Protein AF-A0A024E8X3-F1 (afdb_monomer_lite)

pLDDT: mean 81.88, std 12.42, range [52.62, 94.81]

Structure (mmCIF, N/CA/C/O backbone):
data_AF-A0A024E8X3-F1
#
_entry.id   AF-A0A024E8X3-F1
#
loop_
_atom_site.group_PDB
_atom_site.id
_atom_site.type_symbol
_atom_site.label_atom_id
_atom_site.label_alt_id
_atom_site.label_comp_id
_atom_site.label_asym_id
_atom_site.label_entity_id
_atom_site.label_seq_id
_atom_site.pdbx_PDB_ins_code
_atom_site.Cartn_x
_atom_site.Cartn_y
_atom_site.Cartn_z
_atom_site.occupancy
_atom_site.B_iso_or_equiv
_atom_site.auth_seq_id
_atom_site.auth_comp_id
_atom_site.auth_asym_id
_atom_site.auth_atom_id
_atom_site.pdbx_PDB_model_num
ATOM 1 N N . MET A 1 1 ? 18.228 -6.303 -18.049 1.00 53.84 1 MET A N 1
ATOM 2 C CA . MET A 1 1 ? 18.497 -7.458 -18.937 1.00 53.84 1 MET A CA 1
ATOM 3 C C . MET A 1 1 ? 19.004 -7.051 -20.329 1.00 53.84 1 MET A C 1
ATOM 5 O O . MET A 1 1 ? 19.589 -7.892 -20.985 1.00 53.84 1 MET A O 1
ATOM 9 N N . ALA A 1 2 ? 18.903 -5.781 -20.755 1.00 54.00 2 ALA A N 1
ATOM 10 C CA . ALA A 1 2 ? 19.347 -5.336 -22.088 1.00 54.00 2 ALA A CA 1
ATOM 11 C C . ALA A 1 2 ? 20.845 -5.567 -22.403 1.00 54.00 2 ALA A C 1
ATOM 13 O O . ALA A 1 2 ? 21.174 -6.016 -23.495 1.00 54.00 2 ALA A O 1
ATOM 14 N N . LEU A 1 3 ? 21.755 -5.332 -21.445 1.00 52.62 3 LEU A N 1
ATOM 15 C CA . LEU A 1 3 ? 23.202 -5.528 -21.665 1.00 52.62 3 LEU A CA 1
ATOM 16 C C . LEU A 1 3 ? 23.600 -7.005 -21.818 1.00 52.62 3 LEU A C 1
ATOM 18 O O . LEU A 1 3 ? 24.523 -7.321 -22.561 1.00 52.62 3 LEU A O 1
ATOM 22 N N . VAL A 1 4 ? 22.898 -7.906 -21.125 1.00 58.81 4 VAL A N 1
ATOM 23 C CA . VAL A 1 4 ? 23.154 -9.353 -21.197 1.00 58.81 4 VAL A CA 1
ATOM 24 C C . VAL A 1 4 ? 22.624 -9.922 -22.515 1.00 58.81 4 VAL A C 1
ATOM 26 O O . VAL A 1 4 ? 23.323 -10.708 -23.144 1.00 58.81 4 VAL A O 1
ATOM 29 N N . CYS A 1 5 ? 21.455 -9.464 -22.980 1.00 57.25 5 CYS A N 1
ATOM 30 C CA . CYS A 1 5 ? 20.925 -9.848 -24.291 1.00 57.25 5 CYS A CA 1
ATOM 31 C C . CYS A 1 5 ? 21.803 -9.326 -25.445 1.00 57.25 5 CYS A C 1
ATOM 33 O O . CYS A 1 5 ? 22.121 -10.080 -26.355 1.00 57.25 5 CYS A O 1
ATOM 35 N N . GLY A 1 6 ? 22.284 -8.075 -25.378 1.00 57.72 6 GLY A N 1
ATOM 36 C CA . GLY A 1 6 ? 23.138 -7.498 -26.428 1.00 57.72 6 GLY A CA 1
ATOM 37 C C . GLY A 1 6 ? 24.490 -8.202 -26.604 1.00 57.72 6 GLY A C 1
ATOM 38 O O . GLY A 1 6 ? 24.977 -8.337 -27.725 1.00 57.72 6 GLY A O 1
ATOM 39 N N . ALA A 1 7 ? 25.070 -8.715 -25.514 1.00 57.84 7 ALA A N 1
ATOM 40 C CA . ALA A 1 7 ? 26.305 -9.498 -25.565 1.00 57.84 7 ALA A CA 1
ATOM 41 C C . ALA A 1 7 ? 26.126 -10.866 -26.253 1.00 57.84 7 ALA A C 1
ATOM 43 O O . ALA A 1 7 ? 27.092 -11.412 -26.783 1.00 57.84 7 ALA A O 1
ATOM 44 N N . GLN A 1 8 ? 24.906 -11.413 -26.256 1.00 58.38 8 GLN A N 1
ATOM 45 C CA . GLN A 1 8 ? 24.587 -12.716 -26.845 1.00 58.38 8 GLN A CA 1
ATOM 46 C C . GLN A 1 8 ? 24.460 -12.649 -28.378 1.00 58.38 8 GLN A C 1
ATOM 48 O O . GLN A 1 8 ? 24.802 -13.617 -29.053 1.00 58.38 8 GLN A O 1
ATOM 53 N N . ASP A 1 9 ? 24.092 -11.478 -28.910 1.00 61.31 9 ASP A N 1
ATOM 54 C CA . ASP A 1 9 ? 23.867 -11.224 -30.342 1.00 61.31 9 ASP A CA 1
ATOM 55 C C . ASP A 1 9 ? 24.996 -10.415 -31.024 1.00 61.31 9 ASP A C 1
ATOM 57 O O . ASP A 1 9 ? 24.836 -9.945 -32.149 1.00 61.31 9 ASP A O 1
ATOM 61 N N . ALA A 1 10 ? 26.148 -10.235 -30.358 1.00 71.25 10 ALA A N 1
ATOM 62 C CA . ALA A 1 10 ? 27.272 -9.407 -30.828 1.00 71.25 10 ALA A CA 1
ATOM 63 C C . ALA A 1 10 ? 26.878 -7.959 -31.203 1.00 71.25 10 ALA A C 1
ATOM 65 O O . ALA A 1 10 ? 27.499 -7.330 -32.063 1.00 71.25 10 ALA A O 1
ATOM 66 N N . LEU A 1 11 ? 25.850 -7.421 -30.546 1.00 77.56 11 LEU A N 1
ATOM 67 C CA . LEU A 1 11 ? 25.373 -6.063 -30.773 1.00 77.56 11 LEU A CA 1
ATOM 68 C C . LEU A 1 11 ? 26.268 -5.059 -30.049 1.00 77.56 11 LEU A C 1
ATOM 70 O O . LEU A 1 11 ? 26.705 -5.282 -28.916 1.00 77.56 11 LEU A O 1
ATOM 74 N N . SER A 1 12 ? 26.521 -3.916 -30.686 1.00 81.81 12 SER A N 1
ATOM 75 C CA . SER A 1 12 ? 27.180 -2.814 -29.994 1.00 81.81 12 SER A CA 1
ATOM 76 C C . SER A 1 12 ? 26.225 -2.178 -28.980 1.00 81.81 12 SER A C 1
ATOM 78 O O . SER A 1 12 ? 25.002 -2.255 -29.113 1.00 81.81 12 SER A O 1
ATOM 80 N N . ALA A 1 13 ? 26.768 -1.473 -27.984 1.00 80.56 13 ALA A N 1
ATOM 81 C CA . ALA A 1 13 ? 25.945 -0.701 -27.050 1.00 80.56 13 ALA A CA 1
ATOM 82 C C . ALA A 1 13 ? 25.021 0.303 -27.773 1.00 80.56 13 ALA A C 1
ATOM 84 O O . ALA A 1 13 ? 23.898 0.536 -27.332 1.00 80.56 13 ALA A O 1
ATOM 85 N N . GLY A 1 14 ? 25.467 0.859 -28.906 1.00 85.25 14 GLY A N 1
ATOM 86 C CA . GLY A 1 14 ? 24.654 1.752 -29.732 1.00 85.25 14 GLY A CA 1
ATOM 87 C C . GLY A 1 14 ? 23.467 1.051 -30.396 1.00 85.25 14 GLY A C 1
ATOM 88 O O . GLY A 1 14 ? 22.396 1.641 -30.501 1.00 85.25 14 GLY A O 1
ATOM 89 N N . ASP A 1 15 ? 23.623 -0.209 -30.805 1.00 83.25 15 ASP A N 1
ATOM 90 C CA . ASP A 1 15 ? 22.531 -0.984 -31.406 1.00 83.25 15 ASP A CA 1
ATOM 91 C C . ASP A 1 15 ? 21.487 -1.375 -30.357 1.00 83.25 15 ASP A C 1
ATOM 93 O O . ASP A 1 15 ? 20.290 -1.254 -30.605 1.00 83.25 15 ASP A O 1
ATOM 97 N N . VAL A 1 16 ? 21.932 -1.736 -29.149 1.00 85.00 16 VAL A N 1
ATOM 98 C CA . VAL A 1 16 ? 21.038 -1.997 -28.009 1.00 85.00 16 VAL A CA 1
ATOM 99 C C . VAL A 1 16 ? 20.212 -0.756 -27.659 1.00 85.00 16 VAL A C 1
ATOM 101 O O . VAL A 1 16 ? 19.018 -0.878 -27.397 1.00 85.00 16 VAL A O 1
ATOM 104 N N . LEU A 1 17 ? 20.815 0.440 -27.696 1.00 88.06 17 LEU A N 1
ATOM 105 C CA . LEU A 1 17 ? 20.090 1.692 -27.458 1.00 88.06 17 LEU A CA 1
ATOM 106 C C . LEU A 1 17 ? 19.021 1.956 -28.524 1.00 88.06 17 LEU A C 1
ATOM 108 O O . LEU A 1 17 ? 17.902 2.299 -28.163 1.00 88.06 17 LEU A O 1
ATOM 112 N N . LYS A 1 18 ? 19.324 1.740 -29.811 1.00 89.12 18 LYS A N 1
ATOM 113 C CA . LYS A 1 18 ? 18.344 1.918 -30.901 1.00 89.12 18 LYS A CA 1
ATOM 114 C C . LYS A 1 18 ? 17.160 0.963 -30.786 1.00 89.12 18 LYS A C 1
ATOM 116 O O . LYS A 1 18 ? 16.031 1.350 -31.066 1.00 89.12 18 LYS A O 1
ATOM 121 N N . ILE A 1 19 ? 17.421 -0.287 -30.402 1.00 87.50 19 ILE A N 1
ATOM 122 C CA . ILE A 1 19 ? 16.364 -1.282 -30.191 1.00 87.50 19 ILE A CA 1
ATOM 123 C C . ILE A 1 19 ? 15.485 -0.854 -29.015 1.00 87.50 19 ILE A C 1
ATOM 125 O O . ILE A 1 19 ? 14.272 -0.781 -29.165 1.00 87.50 19 ILE A O 1
ATOM 129 N N . ALA A 1 20 ? 16.090 -0.487 -27.882 1.00 88.06 20 ALA A N 1
ATOM 130 C CA . ALA A 1 20 ? 15.344 -0.033 -26.712 1.00 88.06 20 ALA A CA 1
ATOM 131 C C . ALA A 1 20 ? 14.524 1.239 -26.991 1.00 88.06 20 ALA A C 1
ATOM 133 O O . ALA A 1 20 ? 13.383 1.337 -26.552 1.00 88.06 20 ALA A O 1
ATOM 134 N N . GLU A 1 21 ? 15.077 2.200 -27.737 1.00 90.50 21 GLU A N 1
ATOM 135 C CA . GLU A 1 21 ? 14.362 3.407 -28.165 1.00 90.50 21 GLU A CA 1
ATOM 136 C C . GLU A 1 21 ? 13.135 3.056 -29.011 1.00 90.50 21 GLU A C 1
ATOM 138 O O . GLU A 1 21 ? 12.040 3.553 -28.746 1.00 90.50 21 GLU A O 1
ATOM 143 N N . LYS A 1 22 ? 13.302 2.151 -29.982 1.00 89.50 22 LYS A N 1
ATOM 144 C CA . LYS A 1 22 ? 12.201 1.671 -30.816 1.00 89.50 22 LYS A CA 1
ATOM 145 C C . LYS A 1 22 ? 11.122 0.965 -29.992 1.00 89.50 22 LYS A C 1
ATOM 147 O O . LYS A 1 22 ? 9.951 1.289 -30.154 1.00 89.50 22 LYS A O 1
ATOM 152 N N . ASP A 1 23 ? 11.500 0.049 -29.103 1.00 89.81 23 ASP A N 1
ATOM 153 C CA . ASP A 1 23 ? 10.546 -0.674 -28.256 1.00 89.81 23 ASP A CA 1
ATOM 154 C C . ASP A 1 23 ? 9.736 0.302 -27.387 1.00 89.81 23 ASP A C 1
ATOM 156 O O . ASP A 1 23 ? 8.511 0.211 -27.303 1.00 89.81 23 ASP A O 1
ATOM 160 N N . LEU A 1 24 ? 10.401 1.295 -26.789 1.00 91.38 24 LEU A N 1
ATOM 161 C CA . LEU A 1 24 ? 9.737 2.339 -26.006 1.00 91.38 24 LEU A CA 1
ATOM 162 C C . LEU A 1 24 ? 8.808 3.204 -26.864 1.00 91.38 24 LEU A C 1
ATOM 164 O O . LEU A 1 24 ? 7.750 3.617 -26.387 1.00 91.38 24 LEU A O 1
ATOM 168 N N . GLN A 1 25 ? 9.174 3.480 -28.116 1.00 91.00 25 GLN A N 1
ATOM 169 C CA . GLN A 1 25 ? 8.322 4.210 -29.051 1.00 91.00 25 GLN A CA 1
ATOM 170 C C . GLN A 1 25 ? 7.069 3.407 -29.420 1.00 91.00 25 GLN A C 1
ATOM 172 O O . GLN A 1 25 ? 5.967 3.955 -29.374 1.00 91.00 25 GLN A O 1
ATOM 177 N N . ASP A 1 26 ? 7.221 2.118 -29.729 1.00 90.44 26 ASP A N 1
ATOM 178 C CA . ASP A 1 26 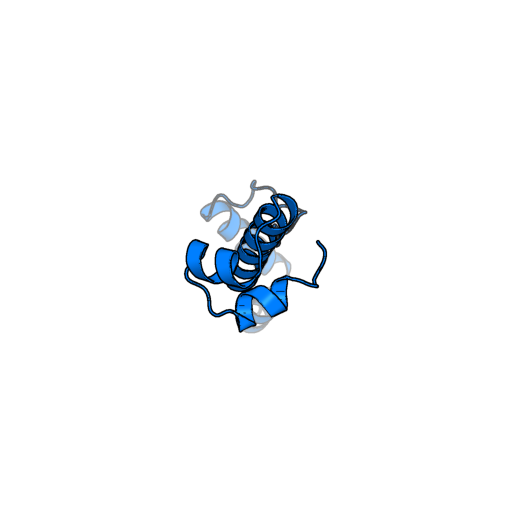? 6.120 1.214 -30.081 1.00 90.44 26 ASP A CA 1
ATOM 179 C C . ASP A 1 26 ? 5.151 1.022 -28.899 1.00 90.44 26 ASP A C 1
ATOM 181 O O . ASP A 1 26 ? 3.939 0.909 -29.087 1.00 90.44 26 ASP A O 1
ATOM 185 N N . MET A 1 27 ? 5.667 1.058 -27.667 1.00 90.56 27 MET A N 1
ATOM 186 C CA . MET A 1 27 ? 4.872 1.016 -26.435 1.00 90.56 27 MET A CA 1
ATOM 187 C C . MET A 1 27 ? 4.284 2.380 -26.033 1.00 90.56 27 MET A C 1
ATOM 189 O O . MET A 1 27 ? 3.601 2.459 -25.014 1.00 90.56 27 MET A O 1
ATOM 193 N N . ALA A 1 28 ? 4.548 3.447 -26.798 1.00 87.19 28 ALA A N 1
ATOM 194 C CA . ALA A 1 28 ? 4.219 4.837 -26.465 1.00 87.19 28 ALA A CA 1
ATOM 195 C C . ALA A 1 28 ? 4.792 5.325 -25.116 1.00 87.19 28 ALA A C 1
ATOM 197 O O . ALA A 1 28 ? 4.353 6.340 -24.584 1.00 87.19 28 ALA A O 1
ATOM 198 N N . LEU A 1 29 ? 5.813 4.640 -24.596 1.00 87.75 29 LEU A N 1
ATOM 199 C CA . LEU A 1 29 ? 6.477 4.946 -23.329 1.00 87.75 29 LEU A CA 1
ATOM 200 C C . LEU A 1 29 ? 7.674 5.888 -23.495 1.00 87.75 29 LEU A C 1
ATOM 202 O O . LEU A 1 29 ? 8.195 6.392 -22.507 1.00 87.75 29 LEU A O 1
ATOM 206 N N . LEU A 1 30 ? 8.128 6.134 -24.730 1.00 87.88 30 LEU A N 1
ATOM 207 C CA . LEU A 1 30 ? 9.321 6.950 -24.991 1.00 87.88 30 LEU A CA 1
ATOM 208 C C . LEU A 1 30 ? 9.199 8.381 -24.443 1.00 87.88 30 LEU A C 1
ATOM 210 O O . LEU A 1 30 ? 10.201 8.983 -24.072 1.00 87.88 30 LEU A O 1
ATOM 214 N N . GLN A 1 31 ? 7.976 8.915 -24.408 1.00 86.94 31 GLN A N 1
ATOM 215 C CA . GLN A 1 31 ? 7.679 10.254 -23.893 1.00 86.94 31 GLN A CA 1
ATOM 216 C C . GLN A 1 31 ? 7.035 10.230 -22.502 1.00 86.94 31 GLN A C 1
ATOM 218 O O . GLN A 1 31 ? 6.746 11.293 -21.950 1.00 86.94 31 GLN A O 1
ATOM 223 N N . ASP A 1 32 ? 6.797 9.044 -21.935 1.00 85.38 32 ASP A N 1
ATOM 224 C CA . ASP A 1 32 ? 6.230 8.934 -20.598 1.00 85.38 32 ASP A CA 1
ATOM 225 C C . ASP A 1 32 ? 7.290 9.270 -19.552 1.00 85.38 32 ASP A C 1
ATOM 227 O O . ASP A 1 32 ? 8.440 8.824 -19.601 1.00 85.38 32 ASP A O 1
ATOM 231 N N . SER A 1 33 ? 6.897 10.082 -18.574 1.00 79.44 33 SER A N 1
ATOM 232 C CA . SER A 1 33 ? 7.776 10.410 -17.458 1.00 79.44 33 SER A CA 1
ATOM 233 C C . SER A 1 33 ? 7.855 9.221 -16.512 1.00 79.44 33 SER A C 1
ATOM 235 O O . SER A 1 33 ? 6.841 8.786 -15.972 1.00 79.44 33 SER A O 1
ATOM 237 N N . ILE A 1 34 ? 9.067 8.721 -16.271 1.00 81.31 34 ILE A N 1
ATOM 238 C CA . ILE A 1 34 ? 9.297 7.727 -15.223 1.00 81.31 34 ILE A CA 1
ATOM 239 C C . ILE A 1 34 ? 9.052 8.424 -13.876 1.00 81.31 34 ILE A C 1
ATOM 241 O O . ILE A 1 34 ? 9.771 9.379 -13.561 1.00 81.31 34 ILE A O 1
ATOM 245 N N . PRO A 1 35 ? 8.057 7.994 -13.080 1.00 76.31 35 PRO A N 1
ATOM 246 C CA . PRO A 1 35 ? 7.799 8.606 -11.787 1.00 76.31 35 PRO A CA 1
ATOM 247 C C . PRO A 1 35 ? 9.013 8.414 -10.871 1.00 76.31 35 PRO A C 1
ATOM 249 O O . PRO A 1 35 ? 9.532 7.308 -10.720 1.00 76.31 35 PRO A O 1
ATOM 252 N N . LEU A 1 36 ? 9.486 9.516 -10.280 1.00 70.06 36 LEU A N 1
ATOM 253 C CA . LEU A 1 36 ? 10.615 9.515 -9.342 1.00 70.06 36 LEU A CA 1
ATOM 254 C C . LEU A 1 36 ? 10.221 8.902 -7.991 1.00 70.06 36 LEU A C 1
ATOM 256 O O . LEU A 1 36 ? 11.047 8.319 -7.292 1.00 70.06 36 LEU A O 1
ATOM 260 N N . GLU A 1 37 ? 8.944 9.025 -7.642 1.00 64.75 37 GLU A N 1
ATOM 261 C CA . GLU A 1 37 ? 8.355 8.398 -6.473 1.00 64.75 37 GLU A CA 1
ATOM 262 C C . GLU A 1 37 ? 7.786 7.049 -6.895 1.00 64.75 37 GLU A C 1
ATOM 264 O O . GLU A 1 37 ? 6.787 6.956 -7.609 1.00 64.75 37 GLU A O 1
ATOM 269 N N . ILE A 1 38 ? 8.450 5.981 -6.456 1.00 68.50 38 ILE A N 1
ATOM 270 C CA . ILE A 1 38 ? 7.813 4.673 -6.404 1.00 68.50 38 ILE A CA 1
ATOM 271 C C . ILE A 1 38 ? 6.671 4.853 -5.411 1.00 68.50 38 ILE A C 1
ATOM 273 O O . ILE A 1 38 ? 6.924 5.060 -4.223 1.00 68.50 38 ILE A O 1
ATOM 277 N N . GLU A 1 39 ? 5.426 4.804 -5.885 1.00 62.84 39 GLU A N 1
ATOM 278 C CA . GLU A 1 39 ? 4.296 4.590 -4.993 1.00 62.84 39 GLU A CA 1
ATOM 279 C C . GLU A 1 39 ? 4.546 3.241 -4.314 1.00 62.84 39 GLU A C 1
ATOM 281 O O . GLU A 1 39 ? 4.243 2.179 -4.860 1.00 62.84 39 GLU A O 1
ATOM 286 N N . GLU A 1 40 ? 5.177 3.259 -3.138 1.00 60.41 40 GLU A N 1
ATOM 287 C CA . GLU A 1 40 ? 5.235 2.107 -2.255 1.00 60.41 40 GLU A CA 1
ATOM 288 C C . GLU A 1 40 ? 3.809 1.861 -1.778 1.00 60.41 40 GLU A C 1
ATOM 290 O O . GLU A 1 40 ? 3.436 2.210 -0.661 1.00 60.41 40 GLU A O 1
ATOM 295 N N . THR A 1 41 ? 2.969 1.280 -2.635 1.00 61.00 41 THR A N 1
ATOM 296 C CA . THR A 1 41 ? 1.688 0.747 -2.207 1.00 61.00 41 THR A CA 1
ATOM 297 C C . THR A 1 41 ? 2.031 -0.343 -1.198 1.00 61.00 41 THR A C 1
ATOM 299 O O . THR A 1 41 ? 2.617 -1.363 -1.591 1.00 61.00 41 THR A O 1
ATOM 302 N N . PRO A 1 42 ? 1.745 -0.155 0.105 1.00 65.38 42 PRO A N 1
ATOM 303 C CA . PRO A 1 42 ? 2.103 -1.149 1.095 1.00 65.38 42 PRO A CA 1
ATOM 304 C C . PRO A 1 42 ? 1.419 -2.453 0.708 1.00 65.38 42 PRO A C 1
ATOM 306 O O . PRO A 1 42 ? 0.269 -2.448 0.259 1.00 65.38 42 PRO A O 1
ATOM 309 N N . HIS A 1 43 ? 2.122 -3.576 0.866 1.00 74.19 43 HIS A N 1
ATOM 310 C CA . HIS A 1 43 ? 1.568 -4.884 0.527 1.00 74.19 43 HIS A CA 1
ATOM 311 C C . HIS A 1 43 ? 0.154 -5.009 1.132 1.00 74.19 43 HIS A C 1
ATOM 313 O O . HIS A 1 43 ? 0.004 -4.687 2.311 1.00 74.19 43 HIS A O 1
ATOM 319 N N . PRO A 1 44 ? -0.872 -5.517 0.420 1.00 72.06 44 PRO A N 1
ATOM 320 C CA . PRO A 1 44 ? -2.278 -5.446 0.852 1.00 72.06 44 PRO A CA 1
ATOM 321 C C . PRO A 1 44 ? -2.548 -5.905 2.297 1.00 72.06 44 PRO A C 1
ATOM 323 O O . PRO A 1 44 ? -3.426 -5.399 2.991 1.00 72.06 44 PRO A O 1
ATOM 326 N N . ARG A 1 45 ? -1.742 -6.855 2.782 1.00 74.25 45 ARG A N 1
ATOM 327 C CA . ARG A 1 45 ? -1.747 -7.338 4.173 1.00 74.25 45 ARG A CA 1
ATOM 328 C C . ARG A 1 45 ? -1.344 -6.276 5.204 1.00 74.25 45 ARG A C 1
ATOM 330 O O . ARG A 1 45 ? -1.901 -6.267 6.298 1.00 74.25 45 ARG A O 1
ATOM 337 N N . ILE A 1 46 ? -0.373 -5.427 4.880 1.00 74.31 46 ILE A N 1
ATOM 338 C CA . ILE A 1 46 ? 0.078 -4.304 5.710 1.00 74.31 46 ILE A CA 1
ATOM 339 C C . ILE A 1 46 ? -1.038 -3.263 5.782 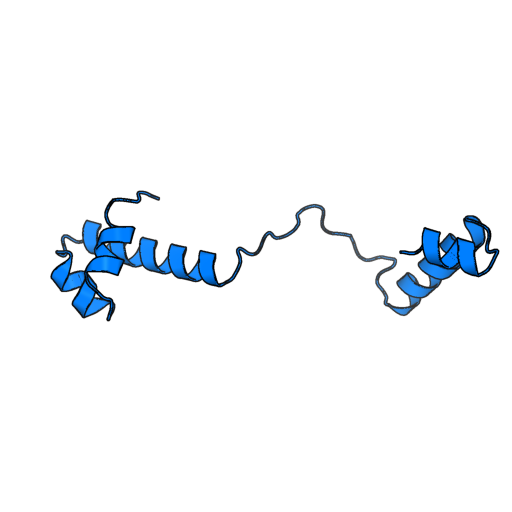1.00 74.31 46 ILE A C 1
ATOM 341 O O . ILE A 1 46 ? -1.412 -2.861 6.880 1.00 74.31 46 ILE A O 1
ATOM 345 N N . THR A 1 47 ? -1.644 -2.924 4.643 1.00 76.88 47 THR A N 1
ATOM 346 C CA . THR A 1 47 ? -2.759 -1.970 4.555 1.00 76.88 47 THR A CA 1
ATOM 347 C C . THR A 1 47 ? -3.975 -2.446 5.348 1.00 76.88 47 THR A C 1
ATOM 349 O O . THR A 1 47 ? -4.544 -1.691 6.132 1.00 76.88 47 THR A O 1
ATOM 352 N N . ALA A 1 48 ? -4.331 -3.731 5.238 1.00 79.69 48 ALA A N 1
ATOM 353 C CA . ALA A 1 48 ? -5.421 -4.318 6.016 1.00 79.69 48 ALA A CA 1
ATOM 354 C C . ALA A 1 48 ? -5.145 -4.290 7.531 1.00 79.69 48 ALA A C 1
ATOM 356 O O . ALA A 1 48 ? -6.029 -3.953 8.315 1.00 79.69 48 ALA A O 1
ATOM 357 N N . ALA A 1 49 ? -3.918 -4.607 7.958 1.00 82.94 49 ALA A N 1
ATOM 358 C CA . ALA A 1 49 ? -3.543 -4.567 9.371 1.00 82.94 49 ALA A CA 1
ATOM 359 C C . ALA A 1 49 ? -3.482 -3.136 9.934 1.00 82.94 49 ALA A C 1
ATOM 361 O O . ALA A 1 49 ? -3.792 -2.939 11.110 1.00 82.94 49 ALA A O 1
ATOM 362 N N . ALA A 1 50 ? -3.081 -2.156 9.119 1.00 84.94 50 ALA A N 1
ATOM 363 C CA . ALA A 1 50 ? -3.094 -0.739 9.473 1.00 84.94 50 ALA A CA 1
ATOM 364 C C . ALA A 1 50 ? -4.531 -0.235 9.657 1.00 84.94 50 ALA A C 1
ATOM 366 O O . ALA A 1 50 ? -4.861 0.260 10.731 1.00 84.94 50 ALA A O 1
ATOM 367 N N . LYS A 1 51 ? -5.417 -0.506 8.694 1.00 87.12 51 LYS A N 1
ATOM 368 C CA . LYS A 1 51 ? -6.840 -0.158 8.791 1.00 87.12 51 LYS A CA 1
ATOM 369 C C . LYS A 1 51 ? -7.503 -0.764 10.033 1.00 87.12 51 LYS A C 1
ATOM 371 O O . LYS A 1 51 ? -8.168 -0.074 10.797 1.00 87.12 51 LYS A O 1
ATOM 376 N N . MET A 1 52 ? -7.254 -2.048 10.292 1.00 87.75 52 MET A N 1
ATOM 377 C CA . MET A 1 52 ? -7.797 -2.735 11.468 1.00 87.75 52 MET A CA 1
ATOM 378 C C . MET A 1 52 ? -7.323 -2.103 12.785 1.00 87.75 52 MET A C 1
ATOM 380 O O . MET A 1 52 ? -8.045 -2.072 13.779 1.00 87.75 52 MET A O 1
ATOM 384 N N . ARG A 1 53 ? -6.090 -1.588 12.802 1.00 88.94 53 ARG A N 1
ATOM 385 C CA . ARG A 1 53 ? -5.519 -0.889 13.954 1.00 88.94 53 ARG A CA 1
ATOM 386 C C . ARG A 1 53 ? -6.193 0.458 14.177 1.00 88.94 53 ARG A C 1
ATOM 388 O O . ARG A 1 53 ? -6.512 0.764 15.321 1.00 88.94 53 ARG A O 1
ATOM 395 N N . GLU A 1 54 ? -6.404 1.227 13.115 1.00 90.94 54 GLU A N 1
ATOM 396 C CA . GLU A 1 54 ? -7.109 2.511 13.163 1.00 90.94 54 GLU A CA 1
ATOM 397 C C . GLU A 1 54 ? -8.525 2.332 13.713 1.00 90.94 54 GLU A C 1
ATOM 399 O O . GLU A 1 54 ? -8.909 3.030 14.646 1.00 90.94 54 GLU A O 1
ATOM 404 N N . GLU A 1 55 ? -9.264 1.324 13.240 1.00 91.56 55 GLU A N 1
ATOM 405 C CA . GLU A 1 55 ? -10.612 1.018 13.738 1.00 91.56 55 GLU A CA 1
ATOM 406 C C . GLU A 1 55 ? -10.618 0.650 15.234 1.00 91.56 55 GLU A C 1
ATOM 408 O O . GLU A 1 55 ? -11.485 1.101 15.990 1.00 91.56 55 GLU A O 1
ATOM 413 N N . VAL A 1 56 ? -9.632 -0.131 15.696 1.00 92.12 56 VAL A N 1
ATOM 414 C CA . VAL A 1 56 ? -9.485 -0.471 17.122 1.00 92.12 56 VAL A CA 1
ATOM 415 C C . VAL A 1 56 ? -9.160 0.766 17.964 1.00 92.12 56 VAL A C 1
ATOM 417 O O . VAL A 1 56 ? -9.741 0.922 19.039 1.00 92.12 56 VAL A O 1
ATOM 420 N N . GLN A 1 57 ? -8.258 1.642 17.509 1.00 92.31 57 GLN A N 1
ATOM 421 C CA . GLN A 1 57 ? -7.907 2.859 18.252 1.00 92.31 57 GLN A CA 1
ATOM 422 C C . GLN A 1 57 ? -9.074 3.852 18.280 1.00 92.31 57 GLN A C 1
ATOM 424 O O . GLN A 1 57 ? -9.413 4.339 19.354 1.00 92.31 57 GLN A O 1
ATOM 429 N N . ALA A 1 58 ? -9.776 4.048 17.162 1.00 92.62 58 ALA A N 1
ATOM 430 C CA . ALA A 1 58 ? -10.944 4.924 17.095 1.00 92.62 58 ALA A CA 1
ATOM 431 C C . ALA A 1 58 ? -12.059 4.482 18.057 1.00 92.62 58 ALA A C 1
ATOM 433 O O . ALA A 1 58 ? -12.689 5.309 18.717 1.00 92.62 58 ALA A O 1
AT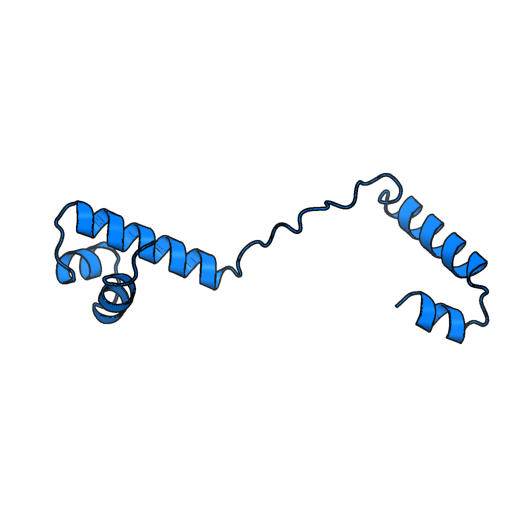OM 434 N N . LEU A 1 59 ? -12.318 3.175 18.173 1.00 92.69 59 LEU A N 1
ATOM 435 C CA . LEU A 1 59 ? -13.301 2.658 19.131 1.00 92.69 59 LEU A CA 1
ATOM 436 C C . LEU A 1 59 ? -12.799 2.729 20.580 1.00 92.69 59 LEU A C 1
ATOM 438 O O . LEU A 1 59 ? -13.585 2.973 21.494 1.00 92.69 59 LEU A O 1
ATOM 442 N N . LYS A 1 60 ? -11.500 2.550 20.815 1.00 92.31 60 LYS A N 1
ATOM 443 C CA . LYS A 1 60 ? -10.909 2.734 22.144 1.00 92.31 60 LYS A CA 1
ATOM 444 C C . LYS A 1 60 ? -11.024 4.188 22.611 1.00 92.31 60 LYS A C 1
ATOM 446 O O . LYS A 1 60 ? -11.365 4.414 23.767 1.00 92.31 60 LYS A O 1
ATOM 451 N N . GLU A 1 61 ? -10.791 5.156 21.728 1.00 91.94 61 GLU A N 1
ATOM 452 C CA . GLU A 1 61 ? -10.968 6.589 22.008 1.00 91.94 61 GLU A CA 1
ATOM 453 C C . GLU A 1 61 ? -12.426 6.945 22.321 1.00 91.94 61 GLU A C 1
ATOM 455 O O . GLU A 1 61 ? -12.691 7.787 23.173 1.00 91.94 61 GLU A O 1
ATOM 460 N N . GLN A 1 62 ? -13.379 6.232 21.718 1.00 92.50 62 GLN A N 1
ATOM 461 C CA . GLN A 1 62 ? -14.805 6.322 22.054 1.00 92.50 62 GLN A CA 1
ATOM 462 C C . GLN A 1 62 ? -15.171 5.649 23.394 1.00 92.50 62 GLN A C 1
ATOM 464 O O . GLN A 1 62 ? -16.337 5.659 23.782 1.00 92.50 62 GLN A O 1
ATOM 469 N N . GLY A 1 63 ? -14.208 5.054 24.105 1.00 92.81 63 GLY A N 1
ATOM 470 C CA . GLY A 1 63 ? -14.406 4.446 25.423 1.00 92.81 63 GLY A CA 1
ATOM 471 C C . GLY A 1 63 ? -14.864 2.985 25.405 1.00 92.81 63 GLY A C 1
ATOM 472 O O . GLY A 1 63 ? -15.186 2.445 26.463 1.00 92.81 63 GLY A O 1
ATOM 473 N N . PHE A 1 64 ? -14.881 2.317 24.246 1.00 93.50 64 PHE A N 1
ATOM 474 C CA . PHE A 1 64 ? -15.250 0.901 24.178 1.00 93.50 64 PHE A CA 1
ATOM 475 C C . PHE A 1 64 ? -14.180 0.004 24.818 1.00 93.50 64 PHE A C 1
ATOM 477 O O . PHE A 1 64 ? -12.972 0.178 24.629 1.00 93.50 64 PHE A O 1
ATOM 484 N N . SER A 1 65 ? -14.624 -1.032 25.528 1.00 93.50 65 SER A N 1
ATOM 485 C CA . SER A 1 65 ? -13.743 -2.077 26.049 1.00 93.50 65 SER A CA 1
ATOM 486 C C . SER A 1 65 ? -13.265 -3.025 24.942 1.00 93.50 65 SER A C 1
ATOM 488 O O . SER A 1 65 ? -13.935 -3.236 23.931 1.00 93.50 65 SER A O 1
ATOM 490 N N . GLN A 1 66 ? -12.134 -3.706 25.160 1.00 92.25 66 GLN A N 1
ATOM 491 C CA . GLN A 1 66 ? -11.597 -4.693 24.206 1.00 92.25 66 GLN A CA 1
ATOM 492 C C . GLN A 1 66 ? -12.617 -5.770 23.798 1.00 92.25 66 GLN A C 1
ATOM 494 O O . GLN A 1 66 ? -12.615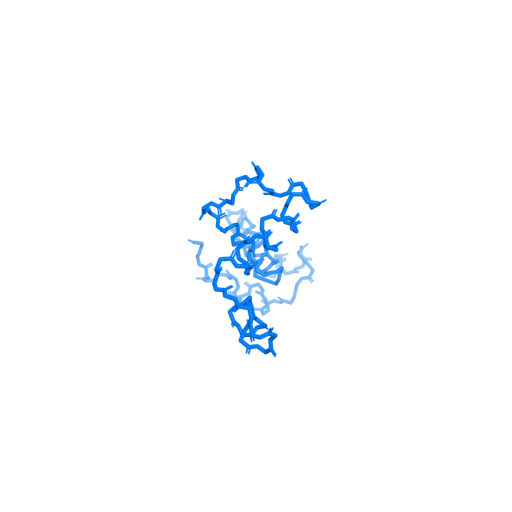 -6.225 22.656 1.00 92.25 66 GLN A O 1
ATOM 499 N N . ALA A 1 67 ? -13.479 -6.196 24.727 1.00 94.00 67 ALA A N 1
ATOM 500 C CA . ALA A 1 67 ? -14.493 -7.212 24.457 1.00 94.00 67 ALA A CA 1
ATOM 501 C C . ALA A 1 67 ? -15.622 -6.681 23.561 1.00 94.00 67 ALA A C 1
ATOM 503 O O . ALA A 1 67 ? -16.124 -7.414 22.712 1.00 94.00 67 ALA A O 1
ATOM 504 N N . GLU A 1 68 ? -16.010 -5.417 23.725 1.00 93.25 68 GLU A N 1
ATOM 505 C CA . GLU A 1 68 ? -17.004 -4.768 22.867 1.00 93.25 68 GLU A CA 1
ATOM 506 C C . GLU A 1 68 ? -16.454 -4.532 21.467 1.00 93.25 68 GLU A C 1
ATOM 508 O O . GLU A 1 68 ? -17.136 -4.840 20.495 1.00 93.25 68 GLU A O 1
ATOM 513 N N . ILE A 1 69 ? -15.202 -4.082 21.360 1.00 94.50 69 ILE A N 1
ATOM 514 C CA . ILE A 1 69 ? -14.522 -3.901 20.073 1.00 94.50 69 ILE A CA 1
ATOM 515 C C . ILE A 1 69 ? -14.397 -5.234 19.333 1.00 94.50 69 ILE A C 1
ATOM 517 O O . ILE A 1 69 ? -14.710 -5.303 18.148 1.00 94.50 69 ILE A O 1
ATOM 521 N N . ALA A 1 70 ? -14.008 -6.308 20.026 1.00 94.81 70 ALA A N 1
ATOM 522 C CA . ALA A 1 70 ? -13.921 -7.646 19.441 1.00 94.81 70 ALA A CA 1
ATOM 523 C C . ALA A 1 70 ? -15.266 -8.101 18.853 1.00 94.81 70 ALA A C 1
ATOM 525 O O . ALA A 1 70 ? -15.315 -8.564 17.716 1.00 94.81 70 ALA A O 1
ATOM 526 N N . ARG A 1 71 ? -16.369 -7.902 19.590 1.00 94.38 71 ARG A N 1
ATOM 527 C CA . ARG A 1 71 ? -17.721 -8.208 19.095 1.00 94.38 71 ARG A CA 1
ATOM 528 C C . ARG A 1 71 ? -18.126 -7.316 17.923 1.00 94.38 71 ARG A C 1
ATOM 530 O O . ARG A 1 71 ? -18.678 -7.819 16.953 1.00 94.38 71 ARG A O 1
ATOM 537 N N . LYS A 1 72 ? -17.845 -6.014 18.003 1.00 92.62 72 LYS A N 1
ATOM 538 C CA . LYS A 1 72 ? -18.249 -5.018 17.000 1.00 92.62 72 LYS A CA 1
ATOM 539 C C . LYS A 1 72 ? -17.517 -5.192 15.670 1.00 92.62 72 LYS A C 1
ATOM 541 O O . LYS A 1 72 ? -18.131 -5.033 14.625 1.00 92.62 72 LYS A O 1
ATOM 546 N N . LEU A 1 73 ? -16.234 -5.543 15.717 1.00 91.44 73 LEU A N 1
ATOM 547 C CA . LEU A 1 73 ? -15.393 -5.740 14.535 1.00 91.44 73 LEU A CA 1
ATOM 548 C C . LEU A 1 73 ? -15.314 -7.210 14.082 1.00 91.44 73 LEU A C 1
ATOM 550 O O . LEU A 1 73 ? -14.554 -7.530 13.173 1.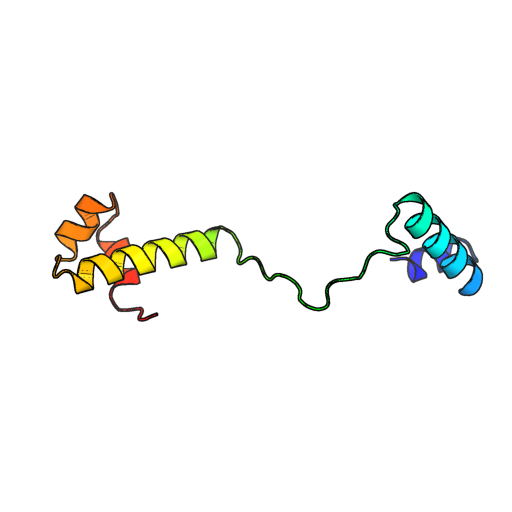00 91.44 73 LEU A O 1
ATOM 554 N N . GLY A 1 74 ? -16.055 -8.123 14.727 1.00 92.25 74 GLY A N 1
ATOM 555 C CA . GLY A 1 74 ? -16.039 -9.554 14.394 1.00 92.25 74 GLY A CA 1
ATOM 556 C C . GLY A 1 74 ? -14.662 -10.209 14.558 1.00 92.25 74 GLY A C 1
ATOM 557 O O . GLY A 1 74 ? -14.327 -11.154 13.848 1.00 92.25 74 GLY A O 1
ATOM 558 N N . MET A 1 75 ? -13.839 -9.693 15.471 1.00 90.44 75 MET A N 1
ATOM 559 C CA . MET A 1 75 ? -12.459 -10.123 15.673 1.00 90.44 75 MET A CA 1
ATOM 560 C C . MET A 1 75 ? -12.290 -10.981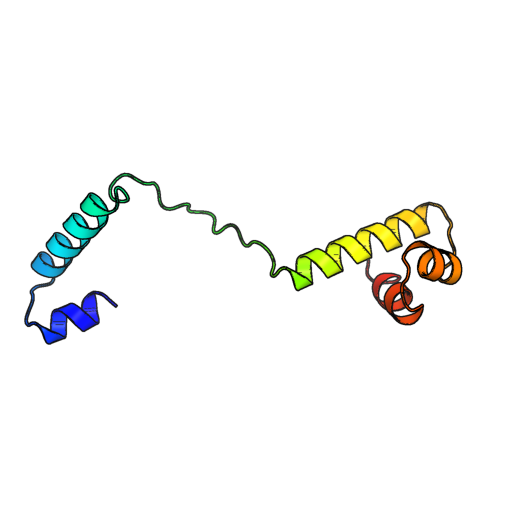 16.921 1.00 90.44 75 MET A C 1
ATOM 562 O O . MET A 1 75 ? -12.971 -10.809 17.931 1.00 90.44 75 MET A O 1
ATOM 566 N N . ALA A 1 76 ? -11.270 -11.841 16.904 1.00 92.25 76 ALA A N 1
ATOM 567 C CA . ALA A 1 76 ? -10.785 -12.463 18.126 1.00 92.25 76 ALA A CA 1
ATOM 568 C C . ALA A 1 76 ? -10.238 -11.397 19.093 1.00 92.25 76 ALA A C 1
ATOM 570 O O . ALA A 1 76 ? -9.545 -10.457 18.693 1.00 92.25 76 ALA A O 1
ATOM 571 N N . LYS A 1 77 ? -10.486 -11.580 20.395 1.00 91.19 77 LYS A N 1
ATOM 572 C CA . LYS A 1 77 ? -10.002 -10.668 21.447 1.00 91.19 77 LYS A CA 1
ATOM 573 C C . LYS A 1 77 ? -8.476 -10.503 21.421 1.00 91.19 77 LYS A C 1
ATOM 575 O O . LYS A 1 77 ? -7.970 -9.415 21.673 1.00 91.19 77 LYS A O 1
ATOM 580 N N . THR A 1 78 ? -7.749 -11.561 21.062 1.00 91.69 78 THR A N 1
ATOM 581 C CA . THR A 1 78 ? -6.287 -11.554 20.901 1.00 91.69 78 THR A CA 1
ATOM 582 C C . THR A 1 78 ? -5.824 -10.631 19.770 1.00 91.69 78 THR A C 1
ATOM 584 O O . THR A 1 78 ? -4.804 -9.957 19.910 1.00 91.69 78 THR A O 1
ATOM 587 N N . THR A 1 79 ? -6.588 -10.537 18.677 1.00 89.69 79 THR A N 1
ATOM 588 C CA . THR A 1 79 ? -6.323 -9.605 17.571 1.00 89.69 79 THR A CA 1
ATOM 589 C C . THR A 1 79 ? -6.505 -8.163 18.032 1.00 89.69 79 THR A C 1
ATOM 591 O O . THR A 1 79 ? -5.620 -7.338 17.822 1.00 89.69 79 THR A O 1
ATOM 594 N N . VAL A 1 80 ? -7.588 -7.869 18.758 1.00 91.50 80 VAL A N 1
ATOM 595 C CA . VAL A 1 80 ? -7.814 -6.537 19.346 1.00 91.50 80 VAL A CA 1
ATOM 596 C C . VAL A 1 80 ? -6.690 -6.168 20.316 1.00 91.50 80 VAL A C 1
ATOM 598 O O . VAL A 1 80 ? -6.130 -5.079 20.218 1.00 91.50 80 VAL A O 1
ATOM 601 N N . GLN A 1 81 ? -6.285 -7.090 21.196 1.00 91.62 81 GLN A N 1
ATOM 602 C CA . GLN A 1 81 ? -5.182 -6.877 22.137 1.00 91.62 81 GLN A CA 1
ATOM 603 C C . GLN A 1 81 ? -3.857 -6.562 21.424 1.00 91.62 81 GLN A C 1
ATOM 605 O O . GLN A 1 81 ? -3.132 -5.664 21.851 1.00 91.62 81 GLN A O 1
ATOM 610 N N . ARG A 1 82 ? -3.548 -7.249 20.314 1.00 89.44 82 ARG A N 1
ATOM 611 C CA . ARG A 1 82 ? -2.356 -6.965 19.495 1.00 89.44 82 ARG A CA 1
ATOM 612 C C . ARG A 1 82 ? -2.349 -5.525 18.968 1.00 89.44 82 ARG A C 1
ATOM 614 O O . ARG A 1 82 ? -1.286 -4.910 18.914 1.00 89.44 82 ARG A O 1
ATOM 621 N N . HIS A 1 83 ? -3.505 -4.989 18.581 1.00 90.06 83 HIS A N 1
ATOM 622 C CA . HIS A 1 83 ? -3.626 -3.613 18.087 1.00 90.06 83 HIS A CA 1
ATOM 623 C C . HIS A 1 83 ? -3.753 -2.570 19.212 1.00 90.06 83 HIS A C 1
ATOM 625 O O . HIS A 1 83 ? -3.468 -1.399 18.985 1.00 90.06 83 HIS A O 1
ATOM 631 N N . TRP A 1 84 ? -4.093 -2.988 20.434 1.00 87.62 84 TRP A N 1
ATOM 632 C CA . TRP A 1 84 ? -4.431 -2.114 21.564 1.00 87.62 84 TRP A CA 1
ATOM 633 C C . TRP A 1 84 ? -3.290 -1.214 22.062 1.00 87.62 84 TRP A C 1
ATOM 635 O O . TRP A 1 84 ? -3.499 -0.029 22.341 1.00 87.62 84 TRP A O 1
ATOM 645 N N . HIS A 1 85 ? -2.087 -1.782 22.191 1.00 84.69 85 HIS A N 1
ATOM 646 C CA . HIS A 1 85 ? -0.894 -1.095 22.715 1.00 84.69 85 HIS A CA 1
ATOM 647 C C . HIS A 1 85 ? -0.012 -0.498 21.626 1.00 84.69 85 HIS A C 1
ATOM 649 O O . HIS A 1 85 ? 0.953 0.206 21.905 1.00 84.69 85 HIS A O 1
ATOM 655 N N . ARG A 1 86 ? -0.316 -0.818 20.373 1.00 76.88 86 ARG A N 1
ATOM 656 C CA . ARG A 1 86 ? 0.467 -0.378 19.238 1.00 76.88 86 ARG A CA 1
ATOM 657 C C . ARG A 1 86 ? -0.106 0.979 18.820 1.00 76.88 86 ARG A C 1
ATOM 659 O O . ARG A 1 86 ? -1.016 1.023 17.996 1.00 76.88 86 ARG A O 1
ATOM 666 N N . SER A 1 87 ? 0.410 2.058 19.405 1.00 61.25 87 SER A N 1
ATOM 667 C CA . SER A 1 87 ? 0.103 3.440 18.999 1.00 61.25 87 SER A CA 1
ATOM 668 C C . SER A 1 87 ? 0.438 3.649 17.520 1.00 61.25 87 SER A C 1
ATOM 670 O O . SER A 1 87 ? 1.326 2.957 17.009 1.00 61.25 87 SER A O 1
ATOM 672 N N . ILE A 1 88 ? -0.331 4.496 16.835 1.00 58.28 88 ILE A N 1
ATOM 673 C CA . ILE A 1 88 ? -0.037 4.946 15.465 1.00 58.28 88 ILE A CA 1
ATOM 674 C C . ILE A 1 88 ? 1.187 5.857 15.515 1.00 58.28 88 ILE A C 1
ATOM 676 O O . ILE A 1 88 ? 1.267 6.653 16.479 1.00 58.28 88 ILE A O 1
#

Sequence (88 aa):
MALVCGAQDALSAGDVLKIAEKDLQDMALLQDSIPLEIEETPHPRITAAAKMREEVQALKEQGFSQAEIARKLGMAKTTVQRHWHRSI

Radius of gyration: 25.51 Å; chains: 1; bounding box: 46×23×58 Å

InterPro domains:
  IPR025246 Transposase IS30-like HTH domain [PF13936] (53-86)
  IPR036388 Winged helix-like DNA-binding domain superfamily [G3DSA:1.10.10.10] (46-88)

Foldseek 3Di:
DLVVVCVVVVHDPVRSVVVVCVVCVVVVNNPPDDDPDDPPPDDVVVVVLVVLLVQLVVVVVVVDDLVRSCVVVVHDSVSSVVSVPDDD

Organism: NCBI:txid1147786

Secondary structure (DSSP, 8-state):
-HHHHHHHTT--HHHHHHHHHHHHHHTT-TTSPPPSS------HHHHHHHHHHHHHHHHHHTT--HHHHHHHTT--HHHHHHHHS---